Protein AF-A0A559J1N0-F1 (afdb_monomer_lite)

Foldseek 3Di:
DDPVVQVVLCVVLVVQVVQVVVVVVVLVCCCVPPVPVSCLLLVDPLQVLLKDKDWDDWDWDDDPPDAIKIKTKIFIDGLRHTQWIKIWIAGSVSDTDDIDTDGDPCSSVVSVLVVVLLVQLVVVVVVVDDLVVSCVVSVGDSVSCVSVVPD

Organism: NCBI:txid3020863

Structure (mmCIF, N/CA/C/O backbone):
data_AF-A0A559J1N0-F1
#
_entry.id   AF-A0A559J1N0-F1
#
loop_
_atom_site.group_PDB
_atom_site.id
_atom_site.type_symbol
_atom_site.label_atom_id
_atom_site.label_alt_id
_atom_site.label_comp_id
_atom_site.label_asym_id
_atom_site.label_entity_id
_atom_site.label_seq_id
_atom_site.pdbx_PDB_ins_code
_atom_site.Cartn_x
_atom_site.Cartn_y
_atom_site.Cartn_z
_atom_site.occupancy
_atom_site.B_iso_or_equiv
_atom_site.auth_seq_id
_atom_site.auth_comp_id
_atom_site.auth_asym_id
_atom_site.auth_atom_id
_atom_site.pdbx_PDB_model_num
ATOM 1 N N . MET A 1 1 ? 13.320 -8.400 -21.748 1.00 87.19 1 MET A N 1
ATOM 2 C CA . MET A 1 1 ? 13.232 -9.055 -20.432 1.00 87.19 1 MET A CA 1
ATOM 3 C C . MET A 1 1 ? 11.967 -9.896 -20.400 1.00 87.19 1 MET A C 1
A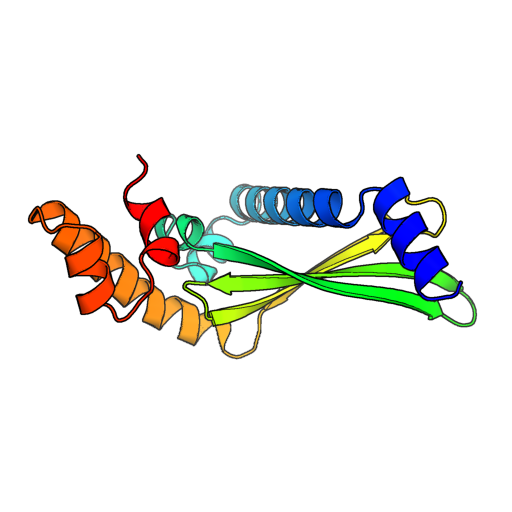TOM 5 O O . MET A 1 1 ? 10.903 -9.367 -20.704 1.00 87.19 1 MET A O 1
ATOM 9 N N . ASN A 1 2 ? 12.064 -11.186 -20.108 1.00 93.88 2 ASN A N 1
ATOM 10 C CA . ASN A 1 2 ? 10.900 -12.025 -19.826 1.00 93.88 2 ASN A CA 1
ATOM 11 C C . ASN A 1 2 ? 10.475 -11.897 -18.348 1.00 93.88 2 ASN A C 1
ATOM 13 O O . ASN A 1 2 ? 11.146 -11.240 -17.554 1.00 93.88 2 ASN A O 1
ATOM 17 N N . THR A 1 3 ? 9.365 -12.533 -17.966 1.00 95.19 3 THR A N 1
ATOM 18 C CA . THR A 1 3 ? 8.827 -12.458 -16.597 1.00 95.19 3 THR A CA 1
ATOM 19 C C . THR A 1 3 ? 9.827 -12.910 -15.531 1.00 95.19 3 THR A C 1
ATOM 21 O O . THR A 1 3 ? 9.958 -12.242 -14.512 1.00 95.19 3 THR A O 1
ATOM 24 N N . ASN A 1 4 ? 10.561 -14.003 -15.756 1.00 97.12 4 ASN A N 1
ATOM 25 C CA . ASN A 1 4 ? 11.524 -14.506 -14.773 1.00 97.12 4 ASN A CA 1
ATOM 26 C C . ASN A 1 4 ? 12.711 -13.552 -14.621 1.00 97.12 4 ASN A C 1
ATOM 28 O O . ASN A 1 4 ? 13.132 -13.273 -13.504 1.00 97.12 4 ASN A O 1
ATOM 32 N N . GLU A 1 5 ? 13.209 -13.008 -15.731 1.00 97.38 5 GLU A N 1
ATOM 33 C CA . GLU A 1 5 ? 14.273 -12.002 -15.715 1.00 97.38 5 GLU A CA 1
ATOM 34 C C . GLU A 1 5 ? 13.837 -10.735 -14.966 1.00 97.38 5 GLU A C 1
ATOM 36 O O . GLU A 1 5 ? 14.621 -10.200 -14.190 1.00 97.38 5 GLU A O 1
ATOM 41 N N . LEU A 1 6 ? 12.583 -10.293 -15.127 1.00 97.50 6 LEU A N 1
ATOM 42 C CA . LEU A 1 6 ? 12.030 -9.150 -14.391 1.00 97.50 6 LEU A CA 1
ATOM 43 C C . LEU A 1 6 ? 11.918 -9.430 -12.895 1.00 97.50 6 LEU A C 1
ATOM 45 O O . LEU A 1 6 ? 12.267 -8.575 -12.084 1.00 97.50 6 LEU A O 1
ATOM 49 N N . LEU A 1 7 ? 11.476 -10.628 -12.515 1.00 96.94 7 LEU A N 1
ATOM 50 C CA . LEU A 1 7 ? 11.392 -11.007 -11.108 1.00 96.94 7 LEU A CA 1
ATOM 51 C C . LEU A 1 7 ? 12.780 -11.077 -10.462 1.00 96.94 7 LEU A C 1
ATOM 53 O O . LEU A 1 7 ? 12.968 -10.514 -9.386 1.00 96.94 7 LEU A O 1
ATOM 57 N N . GLU A 1 8 ? 13.769 -11.687 -11.113 1.00 97.88 8 GLU A N 1
ATOM 58 C CA . GLU A 1 8 ? 15.141 -11.735 -10.590 1.00 97.88 8 GLU A CA 1
ATOM 59 C C . GLU A 1 8 ? 15.798 -10.352 -10.554 1.00 97.88 8 GLU A C 1
ATOM 61 O O . GLU A 1 8 ? 16.434 -9.991 -9.560 1.00 97.88 8 GLU A O 1
ATOM 66 N N . TRP A 1 9 ? 15.574 -9.530 -11.580 1.00 98.00 9 TRP A N 1
ATOM 67 C CA . TRP A 1 9 ? 16.000 -8.135 -11.586 1.00 98.00 9 TRP A CA 1
ATOM 68 C C . TRP A 1 9 ? 15.381 -7.359 -10.414 1.00 98.00 9 TRP A C 1
ATOM 70 O O . TRP A 1 9 ? 16.092 -6.647 -9.703 1.00 98.00 9 TRP A O 1
ATOM 80 N N . SER A 1 10 ? 14.084 -7.551 -10.152 1.00 97.62 10 SER A N 1
ATOM 81 C CA . SER A 1 10 ? 13.362 -6.853 -9.081 1.00 97.62 10 SER A CA 1
ATOM 82 C C . SER A 1 10 ? 13.883 -7.216 -7.688 1.00 97.62 10 SER A C 1
ATOM 84 O O . SER A 1 10 ? 14.031 -6.340 -6.835 1.00 97.62 10 SER A O 1
ATOM 86 N N . LYS A 1 11 ? 14.225 -8.495 -7.473 1.00 97.88 11 LYS A N 1
ATOM 87 C CA . LYS A 1 11 ? 14.862 -8.985 -6.243 1.00 97.88 11 LYS A CA 1
ATOM 88 C C . LYS A 1 11 ? 16.267 -8.419 -6.082 1.00 97.88 11 LYS A C 1
ATOM 90 O O . LYS A 1 11 ? 16.602 -7.942 -5.003 1.00 97.88 11 LYS A O 1
ATOM 95 N N . THR A 1 12 ? 17.061 -8.444 -7.153 1.00 98.25 12 THR A N 1
ATOM 96 C CA . THR A 1 12 ? 18.453 -7.963 -7.157 1.00 98.25 12 THR A CA 1
ATOM 97 C C . THR A 1 12 ? 18.537 -6.496 -6.742 1.00 98.25 12 THR A C 1
ATOM 99 O O . THR A 1 12 ? 19.381 -6.136 -5.928 1.00 98.25 12 THR A O 1
ATOM 102 N N . HIS A 1 13 ? 17.621 -5.665 -7.244 1.00 98.00 13 HIS A N 1
ATOM 103 C CA . HIS A 1 13 ? 17.580 -4.229 -6.951 1.00 98.00 13 HIS A CA 1
ATOM 104 C C . HIS A 1 13 ? 16.646 -3.861 -5.789 1.00 98.00 13 HIS A C 1
ATOM 106 O O . HIS A 1 13 ? 16.461 -2.675 -5.510 1.00 98.00 13 HIS A O 1
ATOM 112 N N . GLN A 1 14 ? 16.058 -4.864 -5.123 1.00 98.00 14 GLN A N 1
ATOM 113 C CA . GLN A 1 14 ? 15.183 -4.722 -3.953 1.00 98.00 14 GLN A CA 1
ATOM 114 C C . GLN A 1 14 ? 14.024 -3.736 -4.161 1.00 98.00 14 GLN A C 1
ATOM 116 O O . GLN A 1 14 ? 13.614 -3.033 -3.237 1.00 98.00 14 GLN A O 1
ATOM 121 N N . VAL A 1 15 ? 13.476 -3.673 -5.378 1.00 97.75 15 VAL A N 1
ATOM 122 C CA . VAL A 1 15 ? 12.555 -2.588 -5.758 1.00 97.75 15 VAL A CA 1
ATOM 123 C C . VAL A 1 15 ? 11.270 -2.584 -4.940 1.00 97.75 15 VAL A C 1
ATOM 125 O O . VAL A 1 15 ? 10.758 -1.514 -4.639 1.00 97.75 15 VAL A O 1
ATOM 128 N N . VAL A 1 16 ? 10.770 -3.747 -4.509 1.00 97.88 16 VAL A N 1
ATOM 129 C CA . VAL A 1 16 ? 9.556 -3.828 -3.677 1.00 97.88 16 VAL A CA 1
ATOM 130 C C . VAL A 1 16 ? 9.779 -3.186 -2.308 1.00 97.88 16 VAL A C 1
ATOM 132 O O . VAL A 1 16 ? 8.951 -2.391 -1.869 1.00 97.88 16 VAL A O 1
ATOM 135 N N . GLU A 1 17 ? 10.896 -3.492 -1.646 1.00 97.88 17 GLU A N 1
ATOM 136 C CA . GLU A 1 17 ? 11.201 -2.926 -0.327 1.00 97.88 17 GLU A CA 1
ATOM 137 C C . GLU A 1 17 ? 11.510 -1.433 -0.433 1.00 97.88 17 GLU A C 1
ATOM 139 O O . GLU A 1 17 ? 10.910 -0.636 0.285 1.00 97.88 17 GLU A O 1
ATOM 144 N N . ARG A 1 18 ? 12.303 -1.030 -1.432 1.00 98.00 18 ARG A N 1
ATOM 145 C CA . ARG A 1 18 ? 12.560 0.389 -1.719 1.00 98.00 18 ARG A CA 1
ATOM 146 C C . ARG A 1 18 ? 11.285 1.165 -2.037 1.00 98.00 18 ARG A C 1
ATOM 148 O O . ARG A 1 18 ? 11.150 2.309 -1.623 1.00 98.00 18 ARG A O 1
ATOM 155 N N . THR A 1 19 ? 10.310 0.545 -2.702 1.00 98.31 19 THR A N 1
ATOM 156 C CA . THR A 1 19 ? 9.012 1.185 -2.965 1.00 98.31 19 THR A CA 1
ATOM 157 C C . THR A 1 19 ? 8.201 1.361 -1.674 1.00 98.31 19 THR A C 1
ATOM 159 O O . THR A 1 19 ? 7.585 2.405 -1.476 1.00 98.31 19 THR A O 1
ATOM 162 N N . LYS A 1 20 ? 8.211 0.386 -0.752 1.00 97.62 20 LYS A N 1
ATOM 163 C CA . LYS A 1 20 ? 7.538 0.524 0.558 1.00 97.62 20 LYS A CA 1
ATOM 164 C C . LYS A 1 20 ? 8.196 1.596 1.434 1.00 97.62 20 LYS A C 1
ATOM 166 O O . LYS A 1 20 ? 7.500 2.368 2.097 1.00 97.62 20 LYS A O 1
ATOM 171 N N . GLU A 1 21 ? 9.525 1.652 1.431 1.00 96.81 21 GLU A N 1
ATOM 172 C CA . GLU A 1 21 ? 10.293 2.691 2.121 1.00 96.81 21 GLU A CA 1
ATOM 173 C C . GLU A 1 21 ? 10.016 4.068 1.512 1.00 96.81 21 GLU A C 1
ATOM 175 O O . GLU A 1 21 ? 9.698 5.007 2.242 1.00 96.81 21 GLU A O 1
ATOM 180 N N . GLY A 1 22 ? 10.027 4.163 0.179 1.00 96.69 22 GLY A N 1
ATOM 181 C CA . GLY A 1 22 ? 9.671 5.366 -0.567 1.00 96.69 22 GLY A CA 1
ATOM 182 C C . GLY A 1 22 ? 8.289 5.891 -0.184 1.00 96.69 22 GLY A C 1
ATOM 183 O O . GLY A 1 22 ? 8.161 7.061 0.158 1.00 96.69 22 GLY A O 1
ATOM 184 N N . PHE A 1 23 ? 7.277 5.020 -0.106 1.00 96.44 23 PHE A N 1
ATOM 185 C CA . PHE A 1 23 ? 5.937 5.406 0.348 1.00 96.44 23 PHE A CA 1
ATOM 186 C C . PHE A 1 23 ? 5.949 6.023 1.755 1.00 96.44 23 PHE A C 1
ATOM 188 O O . PHE A 1 23 ? 5.307 7.045 2.005 1.00 96.44 23 PHE A O 1
ATOM 195 N N . THR A 1 24 ? 6.707 5.428 2.678 1.00 94.00 24 THR A N 1
ATOM 196 C CA . THR A 1 24 ? 6.840 5.942 4.050 1.00 94.00 24 THR A CA 1
ATOM 197 C C . THR A 1 24 ? 7.483 7.331 4.051 1.00 94.00 24 THR A C 1
ATOM 199 O O . THR A 1 24 ? 6.944 8.266 4.647 1.00 94.00 24 THR A O 1
ATOM 202 N N . VAL A 1 25 ? 8.588 7.493 3.318 1.00 94.19 25 VAL A N 1
ATOM 203 C CA . VAL A 1 25 ? 9.292 8.775 3.163 1.00 94.19 25 VAL A CA 1
ATOM 204 C C . VAL A 1 25 ? 8.394 9.825 2.506 1.00 94.19 25 VAL A C 1
ATOM 206 O O . VAL A 1 25 ? 8.366 10.972 2.956 1.00 94.19 25 VAL A O 1
ATOM 209 N N . TYR A 1 26 ? 7.612 9.442 1.495 1.00 93.75 26 TYR A N 1
ATOM 210 C CA . TYR A 1 26 ? 6.657 10.317 0.822 1.00 93.75 26 TYR A CA 1
ATOM 211 C C . TYR A 1 26 ? 5.640 10.890 1.815 1.00 93.75 26 TYR A C 1
ATOM 213 O O . TYR A 1 26 ? 5.461 12.109 1.898 1.00 93.75 26 TYR A O 1
ATOM 221 N N . LEU A 1 27 ? 5.008 10.031 2.624 1.00 91.06 27 LEU A N 1
ATOM 222 C CA . LEU A 1 27 ? 4.041 10.463 3.635 1.00 91.06 27 LEU A CA 1
ATOM 223 C C . LEU A 1 27 ? 4.676 11.373 4.694 1.00 91.06 27 LEU A C 1
ATOM 225 O O . LEU A 1 27 ? 4.066 12.369 5.093 1.00 91.06 27 LEU A O 1
ATOM 229 N N . GLU A 1 28 ? 5.896 11.072 5.139 1.00 89.88 28 GLU A N 1
ATOM 230 C CA . GLU A 1 28 ? 6.617 11.929 6.082 1.00 89.88 28 GLU A CA 1
ATOM 231 C C . GLU A 1 28 ? 6.933 13.308 5.500 1.00 89.88 28 GLU A C 1
ATOM 233 O O . GLU A 1 28 ? 6.756 14.327 6.177 1.00 89.88 28 GLU A O 1
ATOM 238 N N . ASN A 1 29 ? 7.406 13.350 4.255 1.00 92.19 29 ASN A N 1
ATOM 239 C CA . ASN A 1 29 ? 7.742 14.588 3.565 1.00 92.19 29 ASN A CA 1
ATOM 240 C C . ASN A 1 29 ? 6.496 15.438 3.331 1.00 92.19 29 ASN A C 1
ATOM 242 O O . ASN A 1 29 ? 6.526 16.643 3.588 1.00 92.19 29 ASN A O 1
ATOM 246 N N . TRP A 1 30 ? 5.377 14.824 2.945 1.00 91.06 30 TRP A N 1
ATOM 247 C CA . TRP A 1 30 ? 4.105 15.526 2.810 1.00 91.06 30 TRP A CA 1
ATOM 248 C C . TRP A 1 30 ? 3.623 16.084 4.154 1.00 91.06 30 TRP A C 1
ATOM 250 O O . TRP A 1 30 ? 3.249 17.256 4.236 1.00 91.06 30 TRP A O 1
ATOM 260 N N . PHE A 1 31 ? 3.723 15.313 5.241 1.00 87.69 31 PHE A N 1
ATOM 261 C CA . PHE A 1 31 ? 3.380 15.809 6.574 1.00 87.69 31 PHE A CA 1
ATOM 262 C C . PHE A 1 31 ? 4.250 17.005 7.000 1.00 87.69 31 PHE A C 1
ATOM 264 O O . PHE A 1 31 ? 3.730 17.969 7.568 1.00 87.69 31 PHE A O 1
ATOM 271 N N . LYS A 1 32 ? 5.562 16.961 6.726 1.00 89.81 32 LYS A N 1
ATOM 272 C CA . LYS A 1 32 ? 6.514 18.038 7.056 1.00 89.81 32 LYS A CA 1
ATOM 273 C C . LYS A 1 32 ? 6.309 19.280 6.176 1.00 89.81 32 LYS A C 1
ATOM 275 O O . LYS A 1 32 ? 6.347 20.393 6.694 1.00 89.81 32 LYS A O 1
ATOM 280 N N . GLY A 1 33 ? 6.081 19.097 4.876 1.00 92.44 33 GLY A N 1
ATOM 281 C CA . GLY A 1 33 ? 6.001 20.176 3.886 1.00 92.44 33 GLY A CA 1
ATOM 282 C C . GLY A 1 33 ? 4.624 20.832 3.766 1.00 92.44 33 GLY A C 1
ATOM 283 O O . GLY A 1 33 ? 4.535 22.045 3.595 1.00 92.44 33 GLY A O 1
ATOM 284 N N . ASN A 1 34 ? 3.539 20.061 3.889 1.00 89.38 34 ASN A N 1
ATOM 285 C CA . ASN A 1 34 ? 2.169 20.561 3.761 1.00 89.38 34 ASN A CA 1
ATOM 286 C C . ASN A 1 34 ? 1.213 19.867 4.742 1.00 89.38 34 ASN A C 1
ATOM 288 O O . ASN A 1 34 ? 0.264 19.169 4.379 1.00 89.38 34 ASN A O 1
ATOM 292 N N . ARG A 1 35 ? 1.451 20.108 6.034 1.00 86.56 35 ARG A N 1
ATOM 293 C CA . ARG A 1 35 ? 0.690 19.505 7.134 1.00 86.56 35 ARG A CA 1
ATOM 294 C C . ARG A 1 35 ? -0.827 19.689 7.025 1.00 86.56 35 ARG A C 1
ATOM 296 O O . ARG A 1 35 ? -1.566 18.799 7.433 1.00 86.56 35 ARG A O 1
ATOM 303 N N . ARG A 1 36 ? -1.308 20.843 6.544 1.00 87.38 36 ARG A N 1
ATOM 304 C CA . ARG A 1 36 ? -2.753 21.127 6.460 1.00 87.38 36 ARG A CA 1
ATOM 305 C C . ARG A 1 36 ? -3.428 20.209 5.451 1.00 87.38 36 ARG A C 1
ATOM 307 O O . ARG A 1 36 ? -4.443 19.607 5.771 1.00 87.38 36 ARG A O 1
ATOM 314 N N . ASP A 1 37 ? -2.857 20.111 4.262 1.00 85.88 37 ASP A N 1
ATOM 315 C CA . ASP A 1 37 ? -3.359 19.258 3.191 1.00 85.88 37 ASP A CA 1
ATOM 316 C C . ASP A 1 37 ? -3.299 17.772 3.570 1.00 85.88 37 ASP A C 1
ATOM 318 O O . ASP A 1 37 ? -4.282 17.041 3.446 1.00 85.88 37 ASP A O 1
ATOM 322 N N . TYR A 1 38 ? -2.192 17.366 4.190 1.00 84.81 38 TYR A N 1
ATOM 323 C CA . TYR A 1 38 ? -2.031 16.026 4.737 1.00 84.81 38 TYR A CA 1
ATOM 324 C C . TYR A 1 38 ? -3.120 15.675 5.769 1.00 84.81 38 TYR A C 1
ATOM 326 O O . TYR A 1 38 ? -3.761 14.627 5.689 1.00 84.81 38 TYR A O 1
ATOM 334 N N . LEU A 1 39 ? -3.375 16.567 6.736 1.00 84.44 39 LEU A N 1
ATOM 335 C CA . LEU A 1 39 ? -4.429 16.367 7.736 1.00 84.44 39 LEU A CA 1
ATOM 336 C C . LEU A 1 39 ? -5.836 16.444 7.130 1.00 84.44 39 LEU A C 1
ATOM 338 O O . LEU A 1 39 ? -6.724 15.750 7.606 1.00 84.44 39 LEU A O 1
ATOM 342 N N . ASN A 1 40 ? -6.055 17.235 6.080 1.00 83.38 40 ASN A N 1
ATOM 343 C CA . ASN A 1 40 ? -7.340 17.270 5.379 1.00 83.38 40 ASN A CA 1
ATOM 344 C C . ASN A 1 40 ? -7.634 15.952 4.650 1.00 83.38 40 ASN A C 1
ATOM 346 O O . ASN A 1 40 ? -8.790 15.517 4.631 1.00 83.38 40 ASN A O 1
ATOM 350 N N . THR A 1 41 ? -6.592 15.333 4.084 1.00 82.94 41 THR A N 1
ATOM 351 C CA . THR A 1 41 ? -6.669 14.049 3.378 1.00 82.94 41 THR A CA 1
ATOM 352 C C . THR A 1 41 ? -6.974 12.923 4.355 1.00 82.94 41 THR A C 1
ATOM 354 O O . THR A 1 41 ? -7.980 12.239 4.207 1.00 82.94 41 THR A O 1
ATOM 357 N N . PHE A 1 42 ? -6.165 12.777 5.409 1.00 82.44 42 PHE A N 1
ATOM 358 C CA . PHE A 1 42 ? -6.291 11.656 6.346 1.00 82.44 42 PHE A CA 1
ATOM 359 C C . PHE A 1 42 ? -7.198 11.929 7.549 1.00 82.44 42 PHE A C 1
ATOM 361 O O . PHE A 1 42 ? -7.365 11.041 8.378 1.00 82.44 42 PHE A O 1
ATOM 368 N N . LYS A 1 43 ? -7.793 13.124 7.654 1.00 79.06 43 LYS A N 1
ATOM 369 C CA . LYS A 1 43 ? -8.624 13.655 8.759 1.00 79.06 43 LYS A CA 1
ATOM 370 C C . LYS A 1 43 ? -7.916 13.741 10.124 1.00 79.06 43 LYS A C 1
ATOM 372 O O . LYS A 1 43 ? -7.960 14.788 10.761 1.00 79.06 43 LYS A O 1
ATOM 377 N N . GLU A 1 44 ? -7.210 12.696 10.560 1.00 74.06 44 GLU A N 1
ATOM 378 C CA . GLU A 1 44 ? -6.468 12.629 11.822 1.00 74.06 44 GLU A CA 1
ATOM 379 C C . GLU A 1 44 ? -5.240 11.705 11.749 1.00 74.06 44 GLU A C 1
ATOM 381 O O . GLU A 1 44 ? -5.167 10.785 10.939 1.00 74.06 44 GLU A O 1
ATOM 386 N N . LYS A 1 45 ? -4.290 11.872 12.684 1.00 71.38 45 LYS A N 1
ATOM 387 C CA . LYS A 1 45 ? -3.083 11.026 12.771 1.00 71.38 45 LYS A CA 1
ATOM 388 C C . LYS A 1 45 ? -3.371 9.540 13.012 1.00 71.38 45 LYS A C 1
ATOM 390 O O . LYS A 1 45 ? -2.595 8.701 12.574 1.00 71.38 45 LYS A O 1
ATOM 395 N N . SER A 1 46 ? -4.445 9.194 13.722 1.00 71.00 46 SER A N 1
ATOM 396 C CA . SER A 1 46 ? -4.752 7.785 14.020 1.00 71.00 46 SER A CA 1
ATOM 397 C C . SER A 1 46 ? -5.169 6.994 12.788 1.00 71.00 46 SER A C 1
ATOM 399 O O . SER A 1 46 ? -4.948 5.790 12.754 1.00 71.00 46 SER A O 1
ATOM 401 N N . ASN A 1 47 ? -5.698 7.665 11.764 1.00 77.69 47 ASN A N 1
ATOM 402 C CA . ASN A 1 47 ? -6.042 7.021 10.502 1.00 77.69 47 ASN A CA 1
ATOM 403 C C . ASN A 1 47 ? -4.803 6.505 9.763 1.00 77.69 47 ASN A C 1
ATOM 405 O O . ASN A 1 47 ? -4.893 5.539 9.019 1.00 77.69 47 ASN A O 1
ATOM 409 N N . LEU A 1 48 ? -3.629 7.073 10.033 1.00 80.12 48 LEU A N 1
ATOM 410 C CA . LEU A 1 48 ? -2.375 6.622 9.435 1.00 80.12 48 LEU A CA 1
ATOM 411 C C . LEU A 1 48 ? -1.929 5.264 9.967 1.00 80.12 48 LEU A C 1
ATOM 413 O O . LEU A 1 48 ? -1.353 4.482 9.222 1.00 80.12 48 LEU A O 1
ATOM 417 N N . LYS A 1 49 ? -2.212 4.967 11.246 1.00 86.81 49 LYS A N 1
ATOM 418 C CA . LYS A 1 49 ? -1.813 3.698 11.878 1.00 86.81 49 LYS A CA 1
ATOM 419 C C . LYS A 1 49 ? -2.454 2.486 11.190 1.00 86.81 49 LYS A C 1
ATOM 421 O O . LYS A 1 49 ? -1.955 1.376 11.320 1.00 86.81 49 LYS A O 1
ATOM 426 N N . VAL A 1 50 ? -3.553 2.698 10.470 1.00 91.69 50 VAL A N 1
ATOM 427 C CA . VAL A 1 50 ? -4.331 1.646 9.804 1.00 91.69 50 VAL A CA 1
ATOM 428 C C . VAL A 1 50 ? -4.226 1.696 8.277 1.00 91.69 50 VAL A C 1
ATOM 430 O O . VAL A 1 50 ? -4.959 0.985 7.587 1.00 91.69 50 VAL A O 1
ATOM 433 N N . ILE A 1 51 ? -3.312 2.518 7.749 1.00 92.69 51 ILE A N 1
ATOM 434 C CA . ILE A 1 51 ? -2.916 2.465 6.342 1.00 92.69 51 ILE A CA 1
ATOM 435 C C . ILE A 1 51 ? -1.906 1.335 6.169 1.00 92.69 51 ILE A C 1
ATOM 437 O O . ILE A 1 51 ? -0.961 1.196 6.946 1.00 92.69 51 ILE A O 1
ATOM 441 N N . ARG A 1 52 ? -2.096 0.532 5.128 1.00 94.25 52 ARG A N 1
ATOM 442 C CA . ARG A 1 52 ? -1.158 -0.508 4.707 1.00 94.25 52 ARG A CA 1
ATOM 443 C C . ARG A 1 52 ? -0.905 -0.402 3.218 1.00 94.25 52 ARG A C 1
ATOM 445 O O . ARG A 1 52 ? -1.708 0.172 2.490 1.00 94.25 52 ARG A O 1
ATOM 452 N N . THR A 1 53 ? 0.187 -1.001 2.769 1.00 96.19 53 THR A N 1
ATOM 453 C CA . THR A 1 53 ? 0.450 -1.184 1.347 1.00 96.19 53 THR A CA 1
ATOM 454 C C . THR A 1 53 ? 0.499 -2.656 0.984 1.00 96.19 53 THR A C 1
ATOM 456 O O . THR A 1 53 ? 0.896 -3.505 1.788 1.00 96.19 53 THR A O 1
ATOM 459 N N . LYS A 1 54 ? 0.094 -2.966 -0.243 1.00 97.19 54 LYS A N 1
ATOM 460 C CA . LYS A 1 54 ? 0.191 -4.302 -0.828 1.00 97.19 54 LYS A CA 1
ATOM 461 C C . LYS A 1 54 ? 0.843 -4.185 -2.197 1.00 97.19 54 LYS A C 1
ATOM 463 O O . LYS A 1 54 ? 0.511 -3.283 -2.951 1.00 97.19 54 LYS A O 1
ATOM 468 N N . LEU A 1 55 ? 1.767 -5.091 -2.518 1.00 97.75 55 LEU A N 1
ATOM 469 C CA . LEU A 1 55 ? 2.317 -5.161 -3.870 1.00 97.75 55 LEU A CA 1
ATOM 470 C C . LEU A 1 55 ? 1.191 -5.499 -4.853 1.00 97.75 55 LEU A C 1
ATOM 472 O O . LEU A 1 55 ? 0.581 -6.563 -4.733 1.00 97.75 55 LEU A O 1
ATOM 476 N N . ASP A 1 56 ? 0.952 -4.598 -5.801 1.00 97.44 56 ASP A N 1
ATOM 477 C CA . ASP A 1 56 ? 0.016 -4.801 -6.903 1.00 97.44 56 ASP A CA 1
ATOM 478 C C . ASP A 1 56 ? 0.754 -5.398 -8.106 1.00 97.44 56 ASP A C 1
ATOM 480 O O . ASP A 1 56 ? 0.472 -6.516 -8.540 1.00 97.44 56 ASP A O 1
ATOM 484 N N . SER A 1 57 ? 1.765 -4.689 -8.618 1.00 97.69 57 SER A N 1
ATOM 485 C CA . SER A 1 57 ? 2.425 -5.093 -9.858 1.00 97.69 57 SER A CA 1
ATOM 486 C C . SER A 1 57 ? 3.864 -4.602 -9.998 1.00 97.69 57 SER A C 1
ATOM 488 O O . SER A 1 57 ? 4.257 -3.563 -9.467 1.00 97.69 57 SER A O 1
ATOM 490 N N . ILE A 1 58 ? 4.646 -5.362 -10.772 1.00 98.06 58 ILE A N 1
ATOM 491 C CA . ILE A 1 58 ? 5.960 -4.970 -11.292 1.00 98.06 58 ILE A CA 1
ATOM 492 C C . ILE A 1 58 ? 5.873 -5.019 -12.817 1.00 98.06 58 ILE A C 1
ATOM 494 O O . ILE A 1 58 ? 5.485 -6.044 -13.380 1.00 98.06 58 ILE A O 1
ATOM 498 N N . GLN A 1 59 ? 6.195 -3.915 -13.486 1.00 97.38 59 GLN A N 1
ATOM 499 C CA . GLN A 1 59 ? 5.945 -3.740 -14.918 1.00 97.38 59 GLN A CA 1
ATOM 500 C C . GLN A 1 59 ? 7.191 -3.201 -15.616 1.00 97.38 59 GLN A C 1
ATOM 502 O O . GLN A 1 59 ? 7.674 -2.132 -15.261 1.00 97.38 59 GLN A O 1
ATOM 507 N N . LEU A 1 60 ? 7.684 -3.901 -16.639 1.00 97.19 60 LEU A N 1
ATOM 508 C CA . LEU A 1 60 ? 8.674 -3.346 -17.563 1.00 97.19 60 LEU A CA 1
ATOM 509 C C . LEU A 1 60 ? 7.947 -2.580 -18.672 1.00 97.19 60 LEU A C 1
ATOM 511 O O . LEU A 1 60 ? 7.098 -3.149 -19.357 1.00 97.19 60 LEU A O 1
ATOM 515 N N . THR A 1 61 ? 8.315 -1.319 -18.872 1.00 95.44 61 THR A N 1
ATOM 516 C CA . THR A 1 61 ? 7.736 -0.452 -19.900 1.00 95.44 61 THR A CA 1
ATOM 517 C C . THR A 1 61 ? 8.828 0.097 -20.807 1.00 95.44 61 THR A C 1
ATOM 519 O O . THR A 1 61 ? 9.777 0.716 -20.331 1.00 95.44 61 THR A O 1
ATOM 522 N N . HIS A 1 62 ? 8.658 -0.103 -22.115 1.00 92.81 62 HIS A N 1
ATOM 523 C CA . HIS A 1 62 ? 9.448 0.559 -23.150 1.00 92.81 62 HIS A CA 1
ATOM 524 C C . HIS A 1 62 ? 8.704 1.801 -23.634 1.00 92.81 62 HIS A C 1
ATOM 526 O O . HIS A 1 62 ? 7.566 1.700 -24.104 1.00 92.81 62 HIS A O 1
ATOM 532 N N . ILE A 1 63 ? 9.343 2.965 -23.551 1.00 89.81 63 ILE A N 1
ATOM 533 C CA . ILE A 1 63 ? 8.795 4.211 -24.083 1.00 89.81 63 ILE A CA 1
ATOM 534 C C . ILE A 1 63 ? 9.574 4.562 -25.353 1.00 89.81 63 ILE A C 1
ATOM 536 O O . ILE A 1 63 ? 10.756 4.894 -25.299 1.00 89.81 63 ILE A O 1
ATOM 540 N N . ASN A 1 64 ? 8.904 4.503 -26.508 1.00 90.44 64 ASN A N 1
ATOM 541 C CA . ASN A 1 64 ? 9.539 4.784 -27.795 1.00 90.44 64 ASN A CA 1
ATOM 542 C C . ASN A 1 64 ? 10.128 6.206 -27.829 1.00 90.44 64 ASN A C 1
ATOM 544 O O . ASN A 1 64 ? 9.424 7.178 -27.558 1.00 90.44 64 ASN A O 1
ATOM 548 N N . GLY A 1 65 ? 11.407 6.321 -28.189 1.00 86.81 65 GLY A N 1
ATOM 549 C CA . GLY A 1 65 ? 12.140 7.593 -28.198 1.00 86.81 65 GLY A CA 1
ATOM 550 C C . GLY A 1 65 ? 12.622 8.073 -26.823 1.00 86.81 65 GLY A C 1
ATOM 551 O O . GLY A 1 65 ? 13.213 9.146 -26.738 1.00 86.81 65 GLY A O 1
ATOM 552 N N . TYR A 1 66 ? 12.401 7.285 -25.770 1.00 86.31 66 TYR A N 1
ATOM 553 C CA . TYR A 1 66 ? 12.882 7.519 -24.409 1.00 86.31 66 TYR A CA 1
ATOM 554 C C . TYR A 1 66 ? 13.613 6.261 -23.900 1.00 86.31 66 TYR A C 1
ATOM 556 O O . TYR A 1 66 ? 14.150 5.488 -24.694 1.00 86.31 66 TYR A O 1
ATOM 564 N N . ALA A 1 67 ? 13.686 6.083 -22.581 1.00 89.06 67 ALA A N 1
ATOM 565 C CA . ALA A 1 67 ? 14.321 4.943 -21.934 1.00 89.06 67 ALA A CA 1
ATOM 566 C C . ALA A 1 67 ? 13.305 3.877 -21.492 1.00 89.06 67 ALA A C 1
ATOM 568 O O . ALA A 1 67 ? 12.098 4.125 -21.410 1.00 89.06 67 ALA A O 1
ATOM 569 N N . ASP A 1 68 ? 13.833 2.694 -21.188 1.00 94.44 68 ASP A N 1
ATOM 570 C CA . ASP A 1 68 ? 13.099 1.605 -20.553 1.00 94.44 68 ASP A CA 1
ATOM 571 C C . ASP A 1 68 ? 13.072 1.799 -19.039 1.00 94.44 68 ASP A C 1
ATOM 573 O O . ASP A 1 68 ? 14.088 2.137 -18.425 1.00 94.44 68 ASP A O 1
ATOM 577 N N . PHE A 1 69 ? 11.920 1.518 -18.437 1.00 96.50 69 PHE A N 1
ATOM 578 C CA . PHE A 1 69 ? 11.715 1.656 -17.001 1.00 96.50 69 PHE A CA 1
ATOM 579 C C . PHE A 1 69 ? 11.025 0.438 -16.412 1.00 96.50 69 PHE A C 1
ATOM 581 O O . PHE A 1 69 ? 10.196 -0.207 -17.059 1.00 96.50 69 PHE A O 1
ATOM 588 N N . VAL A 1 70 ? 11.318 0.172 -15.144 1.00 97.81 70 VAL A N 1
ATOM 589 C CA . VAL A 1 70 ? 10.545 -0.753 -14.324 1.00 97.81 70 VAL A CA 1
ATOM 590 C C . VAL A 1 70 ? 9.698 0.050 -13.347 1.00 97.81 70 VAL A C 1
ATOM 592 O O . VAL A 1 70 ? 10.217 0.841 -12.565 1.00 97.81 70 VAL A O 1
ATOM 595 N N . TYR A 1 71 ? 8.388 -0.163 -13.382 1.00 97.88 71 TYR A N 1
ATOM 596 C CA . TYR A 1 71 ? 7.455 0.365 -12.394 1.00 97.88 71 TYR A CA 1
ATOM 597 C C . TYR A 1 71 ? 7.200 -0.678 -11.315 1.00 97.88 71 TYR A C 1
ATOM 599 O O . TYR A 1 71 ? 6.938 -1.839 -11.630 1.00 97.88 71 TYR A O 1
ATOM 607 N N . CYS A 1 72 ? 7.224 -0.254 -10.055 1.00 98.38 72 CYS A N 1
ATOM 608 C CA . CYS A 1 72 ? 6.727 -1.035 -8.930 1.00 98.38 72 CYS A CA 1
ATOM 609 C C . CYS A 1 72 ? 5.535 -0.294 -8.322 1.00 98.38 72 CYS A C 1
ATOM 611 O O . CYS A 1 72 ? 5.679 0.840 -7.866 1.00 98.38 72 CYS A O 1
ATOM 613 N N . ASN A 1 73 ? 4.361 -0.925 -8.348 1.00 98.31 73 ASN A N 1
ATOM 614 C CA . ASN A 1 73 ? 3.105 -0.350 -7.877 1.00 98.31 73 ASN A CA 1
ATOM 615 C C . ASN A 1 73 ? 2.684 -1.009 -6.561 1.00 98.31 73 ASN A C 1
ATOM 617 O O . ASN A 1 73 ? 2.635 -2.238 -6.452 1.00 98.31 73 ASN A O 1
ATOM 621 N N . LEU A 1 74 ? 2.356 -0.182 -5.576 1.00 98.50 74 LEU A N 1
ATOM 622 C CA . LEU A 1 74 ? 1.737 -0.583 -4.324 1.00 98.50 74 LEU A CA 1
ATOM 623 C C . LEU A 1 74 ? 0.304 -0.067 -4.278 1.00 98.50 74 LEU A C 1
ATOM 625 O O . LEU A 1 74 ? 0.092 1.138 -4.399 1.00 98.50 74 LEU A O 1
ATOM 629 N N . ASP A 1 75 ? -0.651 -0.947 -4.006 1.00 97.88 75 ASP A N 1
ATOM 630 C CA . ASP A 1 75 ? -1.977 -0.535 -3.560 1.00 97.88 75 ASP A CA 1
ATOM 631 C C . ASP A 1 75 ? -1.879 0.037 -2.151 1.00 97.88 75 ASP A C 1
ATOM 633 O O . ASP A 1 75 ? -1.214 -0.534 -1.281 1.00 97.88 75 ASP A O 1
ATOM 637 N N . ILE A 1 76 ? -2.566 1.148 -1.921 1.00 97.00 76 ILE A N 1
ATOM 638 C CA . ILE A 1 76 ? -2.696 1.795 -0.623 1.00 97.00 76 ILE A CA 1
ATOM 639 C C . ILE A 1 76 ? -4.059 1.409 -0.066 1.00 97.00 76 ILE A C 1
ATOM 641 O O . ILE A 1 76 ? -5.096 1.726 -0.645 1.00 97.00 76 ILE A O 1
ATOM 645 N N . LEU A 1 77 ? -4.050 0.738 1.079 1.00 95.81 77 LEU A N 1
ATOM 646 C CA . LEU A 1 77 ? -5.236 0.232 1.749 1.00 95.81 77 LEU A CA 1
ATOM 647 C C . LEU A 1 77 ? -5.472 1.003 3.044 1.00 95.81 77 LEU A C 1
ATOM 649 O O . LEU A 1 77 ? -4.548 1.182 3.834 1.00 95.81 77 LEU A O 1
ATOM 653 N N . TYR A 1 78 ? -6.713 1.394 3.303 1.00 94.81 78 TYR A N 1
ATOM 654 C CA . TYR A 1 78 ? -7.162 1.96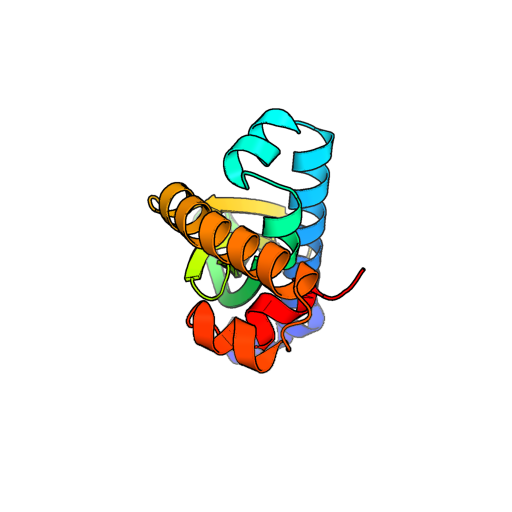1 4.569 1.00 94.81 78 TYR A CA 1
ATOM 655 C C . TYR A 1 78 ? -8.282 1.086 5.127 1.00 94.81 78 TYR A C 1
ATOM 657 O O . TYR A 1 78 ? -9.332 0.953 4.507 1.00 94.81 78 TYR A O 1
ATOM 665 N N . LEU A 1 79 ? -8.036 0.446 6.279 1.00 94.31 79 LEU A N 1
ATOM 666 C CA . LEU A 1 79 ? -8.959 -0.535 6.879 1.00 94.31 79 LEU A CA 1
ATOM 667 C C . LEU A 1 79 ? -9.401 -1.643 5.898 1.00 94.31 79 LEU A C 1
ATOM 669 O O . LEU A 1 79 ? -10.545 -2.085 5.925 1.00 94.31 79 LEU A O 1
ATOM 673 N N . GLY A 1 80 ? -8.492 -2.081 5.024 1.00 92.81 80 GLY A N 1
ATOM 674 C CA . GLY A 1 80 ? -8.749 -3.115 4.018 1.00 92.81 80 GLY A CA 1
ATOM 675 C C . GLY A 1 80 ? -9.317 -2.615 2.691 1.00 92.81 80 GLY A C 1
ATOM 676 O O . GLY A 1 80 ? -9.330 -3.378 1.729 1.00 92.81 80 GLY A O 1
ATOM 677 N N . GLU A 1 81 ? -9.712 -1.346 2.596 1.00 94.00 81 GLU A N 1
ATOM 678 C CA . GLU A 1 81 ? -10.250 -0.763 1.365 1.00 94.00 81 GLU A CA 1
ATOM 679 C C . GLU A 1 81 ? -9.179 -0.007 0.576 1.00 94.00 81 GLU A C 1
ATOM 681 O O . GLU A 1 81 ? -8.381 0.728 1.157 1.00 94.00 81 GLU A O 1
ATOM 686 N N . SER A 1 82 ? -9.173 -0.157 -0.753 1.00 94.38 82 SER A N 1
ATOM 687 C CA . SER A 1 82 ? -8.279 0.612 -1.628 1.00 94.38 82 SER A CA 1
ATOM 688 C C . SER A 1 82 ? -8.607 2.096 -1.571 1.00 94.38 82 SER A C 1
ATOM 690 O O . SER A 1 82 ? -9.758 2.497 -1.738 1.00 94.38 82 SER A O 1
ATOM 692 N N . ILE A 1 83 ? -7.572 2.906 -1.378 1.00 95.38 83 ILE A N 1
ATOM 693 C CA . ILE A 1 83 ? -7.646 4.363 -1.445 1.00 95.38 83 ILE A CA 1
ATOM 694 C C . ILE A 1 83 ? -6.709 4.949 -2.500 1.00 95.38 83 ILE A C 1
ATOM 696 O O . ILE A 1 83 ? -6.638 6.170 -2.629 1.00 95.38 83 ILE A O 1
ATOM 700 N N . GLY A 1 84 ? -5.985 4.122 -3.249 1.00 96.06 84 GLY A N 1
ATOM 701 C CA . GLY A 1 84 ? -5.121 4.577 -4.328 1.00 96.06 84 GLY A CA 1
ATOM 702 C C . GLY A 1 84 ? -3.881 3.717 -4.502 1.00 96.06 84 GLY A C 1
ATOM 703 O O . GLY A 1 84 ? -3.776 2.622 -3.956 1.00 96.06 84 GLY A O 1
ATOM 704 N N . THR A 1 85 ? -2.911 4.256 -5.229 1.00 97.62 85 THR A N 1
ATOM 705 C CA . THR A 1 85 ? -1.677 3.567 -5.595 1.00 97.62 85 THR A CA 1
ATOM 706 C C . THR A 1 85 ? -0.476 4.473 -5.358 1.00 97.62 85 THR A C 1
ATOM 708 O O . THR A 1 85 ? -0.509 5.672 -5.643 1.00 97.62 85 THR A O 1
ATOM 711 N N . TYR A 1 86 ? 0.613 3.888 -4.876 1.00 98.12 86 TYR A N 1
ATOM 712 C CA . TYR A 1 86 ? 1.934 4.500 -4.862 1.00 98.12 86 TYR A CA 1
ATOM 713 C C . TYR A 1 86 ? 2.842 3.769 -5.853 1.00 98.12 86 TYR A C 1
ATOM 715 O O . TYR A 1 86 ? 2.887 2.539 -5.869 1.00 98.12 86 TYR A O 1
ATOM 723 N N . ARG A 1 87 ? 3.557 4.515 -6.691 1.00 98.38 87 ARG A N 1
ATOM 724 C CA . ARG A 1 87 ? 4.420 3.987 -7.747 1.00 98.38 87 ARG A CA 1
ATOM 725 C C . ARG A 1 87 ? 5.830 4.528 -7.588 1.00 98.38 87 ARG A C 1
ATOM 727 O O . ARG A 1 87 ? 6.008 5.739 -7.586 1.00 98.38 87 ARG A O 1
ATOM 734 N N . CYS A 1 88 ? 6.817 3.638 -7.595 1.00 98.25 88 CYS A N 1
ATOM 735 C CA . CYS A 1 88 ? 8.206 4.004 -7.872 1.00 98.25 88 CYS A CA 1
ATOM 736 C C . CYS A 1 88 ? 8.595 3.595 -9.295 1.00 98.25 88 CYS A C 1
ATOM 738 O O . CYS A 1 88 ? 8.163 2.555 -9.808 1.00 98.25 88 CYS A O 1
ATOM 740 N N . VAL A 1 89 ? 9.418 4.430 -9.922 1.00 97.75 89 VAL A N 1
ATOM 741 C CA . VAL A 1 89 ? 9.982 4.248 -11.256 1.00 97.75 89 VAL A CA 1
ATOM 742 C C . VAL A 1 89 ? 11.477 4.011 -11.123 1.00 97.75 89 VAL A C 1
ATOM 744 O O . VAL A 1 89 ? 12.184 4.810 -10.513 1.00 97.75 89 VAL A O 1
ATOM 747 N N . PHE A 1 90 ? 11.963 2.943 -11.742 1.00 98.06 90 PHE A N 1
ATOM 748 C CA . PHE A 1 90 ? 13.371 2.574 -11.732 1.00 98.06 90 PHE A CA 1
ATOM 749 C C . PHE A 1 90 ? 13.912 2.507 -13.158 1.00 98.06 90 PHE A C 1
ATOM 751 O O . PHE A 1 90 ? 13.251 1.981 -14.058 1.00 98.06 90 PHE A O 1
ATOM 758 N N . ALA A 1 91 ? 15.131 3.000 -13.361 1.00 96.50 91 ALA A N 1
ATOM 759 C CA . ALA A 1 91 ? 15.898 2.706 -14.568 1.00 96.50 91 ALA A CA 1
ATOM 760 C C . ALA A 1 91 ? 16.339 1.229 -14.579 1.00 96.50 91 ALA A C 1
ATOM 762 O O . ALA A 1 91 ? 16.324 0.563 -13.545 1.00 96.50 91 ALA A O 1
ATOM 763 N N . LEU A 1 92 ? 16.760 0.697 -15.734 1.00 95.62 92 LEU A N 1
ATOM 764 C CA . LEU A 1 92 ? 17.178 -0.713 -15.856 1.00 95.62 92 LEU A CA 1
ATOM 765 C C . LEU A 1 92 ? 18.434 -1.083 -15.048 1.00 95.62 92 LEU A C 1
ATOM 767 O O . LEU A 1 92 ? 18.687 -2.268 -14.834 1.00 95.62 92 LEU A O 1
ATOM 771 N N . ASP A 1 93 ? 19.214 -0.104 -14.597 1.00 95.69 93 ASP A N 1
ATOM 772 C CA . ASP A 1 93 ? 20.335 -0.309 -13.671 1.00 95.69 93 ASP A CA 1
ATOM 773 C C . ASP A 1 93 ? 19.904 -0.312 -12.189 1.00 95.69 93 ASP A C 1
ATOM 775 O O . ASP A 1 93 ? 20.734 -0.469 -11.296 1.00 95.69 93 ASP A O 1
ATOM 779 N N . GLY A 1 94 ? 18.604 -0.142 -11.924 1.00 95.25 94 GLY A N 1
ATOM 780 C CA . GLY A 1 94 ? 18.011 -0.122 -10.591 1.00 95.25 94 GLY A CA 1
ATOM 781 C C . GLY A 1 94 ? 18.043 1.235 -9.893 1.00 95.25 94 GLY A C 1
ATOM 782 O O . GLY A 1 94 ? 17.627 1.316 -8.733 1.00 95.25 94 GLY A O 1
ATOM 783 N N . THR A 1 95 ? 18.514 2.293 -10.552 1.00 96.62 95 THR A N 1
ATOM 784 C CA . THR A 1 95 ? 18.499 3.653 -9.997 1.00 96.62 95 THR A CA 1
ATOM 785 C C . THR A 1 95 ? 17.063 4.170 -9.874 1.00 96.62 95 THR A C 1
ATOM 787 O O . THR A 1 95 ? 16.247 3.944 -10.772 1.00 96.62 95 THR A O 1
ATOM 790 N N . ASP A 1 96 ? 16.753 4.866 -8.772 1.00 95.19 96 ASP A N 1
ATOM 791 C CA . ASP A 1 96 ? 15.472 5.567 -8.605 1.00 95.19 96 ASP A CA 1
ATOM 792 C C . ASP A 1 96 ? 15.371 6.691 -9.641 1.00 95.19 96 ASP A C 1
ATOM 794 O O . ASP A 1 96 ? 16.245 7.556 -9.714 1.00 95.19 96 ASP A O 1
ATOM 798 N N . ALA A 1 97 ? 14.319 6.667 -10.454 1.00 94.94 97 ALA A N 1
ATOM 799 C CA . ALA A 1 97 ? 14.076 7.683 -11.471 1.00 94.94 97 ALA A CA 1
ATOM 800 C C . ALA A 1 97 ? 13.004 8.685 -11.030 1.00 94.94 97 ALA A C 1
ATOM 802 O O . ALA A 1 97 ? 13.170 9.880 -11.260 1.00 94.94 97 ALA A O 1
ATOM 803 N N . ASP A 1 98 ? 11.915 8.200 -10.428 1.00 95.62 98 ASP A N 1
ATOM 804 C CA . ASP A 1 98 ? 10.789 9.026 -9.981 1.00 95.62 98 ASP A CA 1
ATOM 805 C C . ASP A 1 98 ? 9.861 8.243 -9.036 1.00 95.62 98 ASP A C 1
ATOM 807 O O . ASP A 1 98 ? 9.902 7.007 -8.983 1.00 95.62 98 ASP A O 1
ATOM 811 N N . ASP A 1 99 ? 8.972 8.947 -8.345 1.00 96.44 99 ASP A N 1
ATOM 812 C CA . ASP A 1 99 ? 7.904 8.375 -7.537 1.00 96.44 99 ASP A CA 1
ATOM 813 C C . ASP A 1 99 ? 6.623 9.217 -7.587 1.00 96.44 99 ASP A C 1
ATOM 815 O O . ASP A 1 99 ? 6.626 10.440 -7.683 1.00 96.44 99 ASP A O 1
ATOM 819 N N . THR A 1 100 ? 5.474 8.546 -7.559 1.00 96.00 100 THR A N 1
ATOM 820 C CA . THR A 1 100 ? 4.167 9.206 -7.641 1.00 96.00 100 THR A CA 1
ATOM 821 C C . THR A 1 100 ? 3.132 8.508 -6.777 1.00 96.00 100 THR A C 1
ATOM 823 O O . THR A 1 100 ? 3.063 7.282 -6.716 1.00 96.00 100 THR A O 1
ATOM 826 N N . ILE A 1 101 ? 2.271 9.307 -6.147 1.00 95.12 101 ILE A N 1
ATOM 827 C CA . ILE A 1 101 ? 1.076 8.832 -5.453 1.00 95.12 101 ILE A CA 1
ATOM 828 C C . ILE A 1 101 ? -0.167 9.265 -6.226 1.00 95.12 101 ILE A C 1
ATOM 830 O O . ILE A 1 101 ? -0.262 10.399 -6.701 1.00 95.12 101 ILE A O 1
ATOM 834 N N . HIS A 1 102 ? -1.136 8.368 -6.342 1.00 94.88 102 HIS A N 1
ATOM 835 C CA . HIS A 1 102 ? -2.438 8.664 -6.913 1.00 94.88 102 HIS A CA 1
ATOM 836 C C . HIS A 1 102 ? -3.525 8.148 -5.980 1.00 94.88 102 HIS A C 1
ATOM 838 O O . HIS A 1 102 ? -3.548 6.962 -5.668 1.00 94.88 102 HIS A O 1
ATOM 844 N N . PHE A 1 103 ? -4.418 9.031 -5.539 1.00 93.25 103 PHE A N 1
ATOM 845 C CA . PHE A 1 103 ? -5.577 8.647 -4.738 1.00 93.25 103 PHE A CA 1
ATOM 846 C C . PHE A 1 103 ? -6.796 8.438 -5.627 1.00 93.25 103 PHE A C 1
ATOM 848 O O . PHE A 1 103 ? -7.038 9.209 -6.559 1.00 93.25 103 PHE A O 1
ATOM 855 N N . ASP A 1 104 ? -7.578 7.416 -5.302 1.00 90.88 104 ASP A N 1
ATOM 856 C CA . ASP A 1 104 ? -8.812 7.110 -6.006 1.00 90.88 104 ASP A CA 1
ATOM 857 C C . ASP A 1 104 ? -9.868 8.209 -5.807 1.00 90.88 104 ASP A C 1
ATOM 859 O O . ASP A 1 104 ? -9.913 8.936 -4.813 1.00 90.88 104 ASP A O 1
ATOM 863 N N . ARG A 1 105 ? -10.830 8.288 -6.734 1.00 88.81 105 ARG A N 1
ATOM 864 C CA . ARG A 1 105 ? -11.947 9.249 -6.635 1.00 88.81 105 ARG A CA 1
ATOM 865 C C . ARG A 1 105 ? -12.804 9.086 -5.371 1.00 88.81 105 ARG A C 1
ATOM 867 O O . ARG A 1 105 ? -13.575 9.981 -5.040 1.00 88.81 105 ARG A O 1
ATOM 874 N N . PHE A 1 106 ? -12.722 7.931 -4.710 1.00 88.12 106 PHE A N 1
ATOM 875 C CA . PHE A 1 106 ? -13.507 7.597 -3.522 1.00 88.12 106 PHE A CA 1
ATOM 876 C C . PHE A 1 106 ? -12.732 7.756 -2.214 1.00 88.12 106 PHE A C 1
ATOM 878 O O . PHE A 1 106 ? -13.338 7.641 -1.150 1.00 88.12 106 PHE A O 1
ATOM 885 N N . THR A 1 107 ? -11.441 8.090 -2.272 1.00 90.00 107 THR A N 1
ATOM 886 C CA . THR A 1 107 ? -10.552 8.148 -1.107 1.00 90.00 107 THR A CA 1
ATOM 887 C C . THR A 1 107 ? -11.106 8.995 0.024 1.00 90.00 107 THR A C 1
ATOM 889 O O . THR A 1 107 ? -11.091 8.563 1.171 1.00 90.00 107 THR A O 1
ATOM 892 N N . GLU A 1 108 ? -11.662 10.173 -0.269 1.00 88.19 108 GLU A N 1
ATOM 893 C CA . GLU A 1 108 ? -12.245 11.011 0.781 1.00 88.19 108 GLU A CA 1
ATOM 894 C C . GLU A 1 108 ? -13.432 10.330 1.482 1.00 88.19 108 GLU A C 1
ATOM 896 O O . GLU A 1 108 ? -13.574 10.436 2.701 1.00 88.19 108 GLU A O 1
ATOM 901 N N . THR A 1 109 ? -14.276 9.620 0.729 1.00 90.38 109 THR A N 1
ATOM 902 C CA . THR A 1 109 ? -15.441 8.920 1.287 1.00 90.38 109 THR A CA 1
ATOM 903 C C . THR A 1 109 ? -14.995 7.737 2.139 1.00 90.38 109 THR A C 1
ATOM 905 O O . THR A 1 109 ? -15.390 7.662 3.301 1.00 90.38 109 THR A O 1
ATOM 908 N N . THR A 1 110 ? -14.097 6.900 1.614 1.00 92.50 110 THR A N 1
ATOM 909 C CA . THR A 1 110 ? -13.512 5.758 2.330 1.00 92.50 110 THR A CA 1
ATOM 910 C C . THR A 1 110 ? -12.803 6.197 3.612 1.00 92.50 110 THR A C 1
ATOM 912 O O . THR A 1 110 ? -13.052 5.646 4.685 1.00 92.50 110 THR A O 1
ATOM 915 N N . ILE A 1 111 ? -11.982 7.254 3.553 1.00 92.19 111 ILE A N 1
ATOM 916 C CA . ILE A 1 111 ? -11.306 7.784 4.744 1.00 92.19 111 ILE A CA 1
ATOM 917 C C . ILE A 1 111 ? -12.324 8.318 5.751 1.00 92.19 111 ILE A C 1
ATOM 919 O O . ILE A 1 111 ? -12.193 8.055 6.946 1.00 92.19 111 ILE A O 1
ATOM 923 N N . ARG A 1 112 ? -13.350 9.054 5.312 1.00 90.50 112 ARG A N 1
ATOM 924 C CA . ARG A 1 112 ? -14.378 9.595 6.213 1.00 90.50 112 ARG A CA 1
ATOM 925 C C . ARG A 1 112 ? -15.137 8.483 6.935 1.00 90.50 112 ARG A C 1
ATOM 927 O O . ARG A 1 112 ? -15.308 8.566 8.148 1.00 90.50 112 ARG A O 1
ATOM 934 N N . GLU A 1 113 ? -15.581 7.460 6.214 1.00 91.62 113 GLU A N 1
ATOM 935 C CA . GLU A 1 113 ? -16.332 6.338 6.786 1.00 91.62 11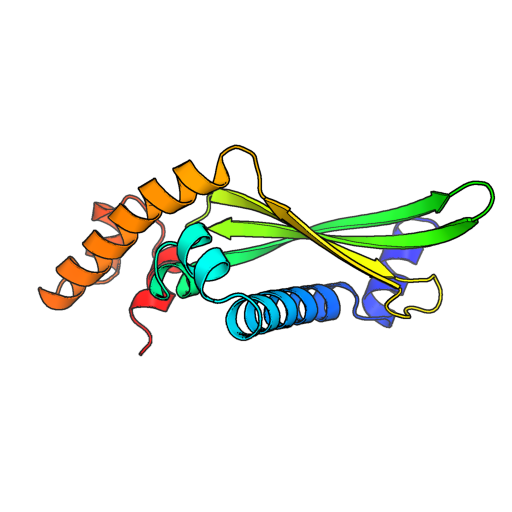3 GLU A CA 1
ATOM 936 C C . GLU A 1 113 ? -15.469 5.508 7.737 1.00 91.62 113 GLU A C 1
ATOM 938 O O . GLU A 1 113 ? -15.880 5.219 8.863 1.00 91.62 113 GLU A O 1
ATOM 943 N N . GLY A 1 114 ? -14.229 5.205 7.351 1.00 92.62 114 GLY A N 1
ATOM 944 C CA . GLY A 1 114 ? -13.312 4.509 8.244 1.00 92.62 114 GLY A CA 1
ATOM 945 C C . GLY A 1 114 ? -12.868 5.352 9.443 1.00 92.62 114 GLY A C 1
ATOM 946 O O . GLY A 1 114 ? -12.659 4.791 10.515 1.00 92.62 114 GLY A O 1
ATOM 947 N N . THR A 1 115 ? -12.834 6.688 9.343 1.00 92.25 115 THR A N 1
ATOM 948 C CA . THR A 1 115 ? -12.539 7.560 10.498 1.00 92.25 115 THR A CA 1
ATOM 949 C C . THR A 1 115 ? -13.579 7.361 11.597 1.00 92.25 115 THR A C 1
ATOM 951 O O . THR A 1 115 ? -13.219 7.247 12.767 1.00 92.25 115 THR A O 1
ATOM 954 N N . VAL A 1 116 ? -14.859 7.225 11.232 1.00 92.19 116 VAL A N 1
ATOM 955 C CA . VAL A 1 116 ? -15.928 6.906 12.191 1.00 92.19 116 VAL A CA 1
ATOM 956 C C . VAL A 1 116 ? -15.664 5.555 12.861 1.00 92.19 116 VAL A C 1
ATOM 958 O O . VAL A 1 116 ? -15.775 5.447 14.083 1.00 92.19 116 VAL A O 1
ATOM 961 N N . LYS A 1 117 ? -15.240 4.534 12.099 1.00 93.62 117 LYS A N 1
ATOM 962 C CA . LYS A 1 117 ? -14.849 3.232 12.669 1.00 93.62 117 LYS A CA 1
ATOM 963 C C . LYS A 1 117 ? -13.679 3.386 13.646 1.00 93.62 117 LYS A C 1
ATOM 965 O O . LYS A 1 117 ? -13.754 2.876 14.759 1.00 93.62 117 LYS A O 1
ATOM 970 N N . VAL A 1 118 ? -12.638 4.141 13.289 1.00 93.62 118 VAL A N 1
ATOM 971 C CA . VAL A 1 118 ? -11.478 4.413 14.160 1.00 93.62 118 VAL A CA 1
ATOM 972 C C . VAL A 1 118 ? -11.894 5.119 15.455 1.00 93.62 118 VAL A C 1
ATOM 974 O O . VAL A 1 118 ? -11.408 4.769 16.532 1.00 93.62 118 VAL A O 1
ATOM 977 N N . GLU A 1 119 ? -12.808 6.088 15.396 1.00 92.38 119 GLU A N 1
ATOM 978 C CA . GLU A 1 119 ? -13.345 6.752 16.589 1.00 92.38 119 GLU A CA 1
ATOM 979 C C . GLU A 1 119 ? -14.114 5.791 17.501 1.00 92.38 119 GLU A C 1
ATOM 981 O O . GLU A 1 119 ? -13.970 5.854 18.725 1.00 92.38 119 GLU A O 1
ATOM 986 N N . ILE A 1 120 ? -14.907 4.888 16.917 1.00 93.25 120 ILE A N 1
ATOM 987 C CA . ILE A 1 120 ? -15.612 3.837 17.656 1.00 93.25 120 ILE A CA 1
ATOM 988 C C . ILE A 1 120 ? -14.605 2.905 18.339 1.00 93.25 120 ILE A C 1
ATOM 990 O O . ILE A 1 120 ? -14.737 2.666 19.540 1.00 93.25 120 ILE A O 1
ATOM 994 N N . VAL A 1 121 ? -13.561 2.459 17.626 1.00 94.00 121 VAL A N 1
ATOM 995 C CA . VAL A 1 121 ? -12.482 1.630 18.197 1.00 94.00 121 VAL A CA 1
ATOM 996 C C . VAL A 1 121 ? -11.842 2.319 19.401 1.00 94.00 121 VAL A C 1
ATOM 998 O O . VAL A 1 121 ? -11.743 1.720 20.471 1.00 94.00 121 VAL A O 1
ATOM 1001 N N . LYS A 1 122 ? -11.462 3.597 19.272 1.00 91.50 122 LYS A N 1
ATOM 1002 C CA . LYS A 1 122 ? -10.853 4.369 20.369 1.00 91.50 122 LYS A CA 1
ATOM 1003 C C . LYS A 1 122 ? -11.766 4.454 21.596 1.00 91.50 122 LYS A C 1
ATOM 1005 O O . LYS A 1 122 ? -11.300 4.276 22.719 1.00 91.50 122 LYS A O 1
ATOM 1010 N N . LYS A 1 123 ? -13.059 4.733 21.397 1.00 93.25 123 LYS A N 1
ATOM 1011 C CA . LYS A 1 123 ? -14.040 4.841 22.492 1.00 93.25 123 LYS A CA 1
ATOM 1012 C C . LYS A 1 123 ? -14.276 3.498 23.178 1.00 93.25 123 LYS A C 1
ATOM 1014 O O . LYS A 1 123 ? -14.336 3.453 24.402 1.00 93.25 123 LYS A O 1
ATOM 1019 N N . ALA A 1 124 ? -14.384 2.415 22.413 1.00 94.12 124 ALA A N 1
ATOM 1020 C CA . ALA A 1 124 ? -14.565 1.078 22.967 1.00 94.12 124 ALA A CA 1
ATOM 1021 C C . ALA A 1 124 ? -13.318 0.610 23.738 1.00 94.12 124 ALA A C 1
ATOM 1023 O O . ALA A 1 124 ? -13.443 0.071 24.836 1.00 94.12 124 ALA A O 1
ATOM 1024 N N . LEU A 1 125 ? -12.114 0.921 23.246 1.00 91.56 125 LEU A N 1
ATOM 1025 C CA . LEU A 1 125 ? -10.866 0.668 23.971 1.00 91.56 125 LEU A CA 1
ATOM 1026 C C . LEU A 1 125 ? -10.840 1.388 25.332 1.00 91.56 125 LEU A C 1
ATOM 1028 O O . LEU A 1 125 ? -10.494 0.787 26.344 1.00 91.56 125 LEU A O 1
ATOM 1032 N N . GLN A 1 126 ? -11.273 2.653 25.389 1.00 92.25 126 GLN A N 1
ATOM 1033 C CA . GLN A 1 126 ? -11.383 3.407 26.649 1.00 92.25 126 GLN A CA 1
ATOM 1034 C C . GLN A 1 126 ? -12.399 2.808 27.632 1.00 92.25 126 GLN A C 1
ATOM 1036 O O . GLN A 1 126 ? -12.287 3.022 28.837 1.00 92.25 126 GLN A O 1
ATOM 1041 N N . GLN A 1 127 ? -13.386 2.067 27.128 1.00 94.56 127 GLN A N 1
ATOM 1042 C CA . GLN A 1 127 ? -14.390 1.370 27.933 1.00 94.56 127 GLN A CA 1
ATOM 1043 C C . GLN A 1 127 ? -13.953 -0.047 28.340 1.00 94.56 127 GLN A C 1
ATOM 1045 O O . GLN A 1 127 ? -14.700 -0.729 29.036 1.00 94.56 127 GLN A O 1
ATOM 1050 N N . GLY A 1 128 ? -12.751 -0.483 27.948 1.00 94.44 128 GLY A N 1
ATOM 1051 C CA . GLY A 1 128 ? -12.176 -1.766 28.352 1.00 94.44 128 GLY A CA 1
ATOM 1052 C C . GLY A 1 128 ? -12.633 -2.969 27.52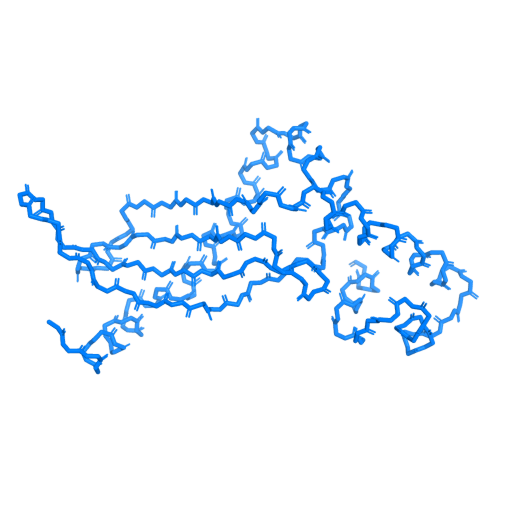4 1.00 94.44 128 GLY A C 1
ATOM 1053 O O . GLY A 1 128 ? -12.463 -4.097 27.982 1.00 94.44 128 GLY A O 1
ATOM 1054 N N . TYR A 1 129 ? -13.197 -2.755 26.331 1.00 96.00 129 TYR A N 1
ATOM 1055 C CA . TYR A 1 129 ? -13.530 -3.851 25.416 1.00 96.00 129 TYR A CA 1
ATOM 1056 C C . TYR A 1 129 ? -12.261 -4.506 24.857 1.00 96.00 129 TYR A C 1
ATOM 1058 O O . TYR A 1 129 ? -11.258 -3.835 24.594 1.00 96.00 129 TYR A O 1
ATOM 1066 N N . SER A 1 130 ? -12.325 -5.817 24.632 1.00 95.62 130 SER A N 1
ATOM 1067 C CA . SER A 1 130 ? -11.265 -6.564 23.952 1.00 95.62 130 SER A CA 1
ATOM 1068 C C . SER A 1 130 ? -11.187 -6.209 22.463 1.00 95.62 130 SER A C 1
ATOM 1070 O O . SER A 1 130 ? -12.160 -5.758 21.852 1.00 95.62 130 SER A O 1
ATOM 1072 N N . ILE A 1 131 ? -10.022 -6.432 21.850 1.00 94.88 131 ILE A N 1
ATOM 1073 C CA . ILE A 1 131 ? -9.828 -6.171 20.419 1.00 94.88 131 ILE A CA 1
ATOM 1074 C C . ILE A 1 131 ? -10.756 -7.038 19.554 1.00 94.88 131 ILE A C 1
ATOM 1076 O O . ILE A 1 131 ? -11.246 -6.566 18.532 1.00 94.88 131 ILE A O 1
ATOM 1080 N N . GLU A 1 132 ? -11.059 -8.265 19.980 1.00 96.44 132 GLU A N 1
ATOM 1081 C CA . GLU A 1 132 ? -11.971 -9.181 19.294 1.00 96.44 132 GLU A CA 1
ATOM 1082 C C . GLU A 1 132 ? -13.426 -8.684 19.322 1.00 96.44 132 GLU A C 1
ATOM 1084 O O . GLU A 1 132 ? -14.123 -8.741 18.306 1.00 96.44 132 GLU A O 1
ATOM 1089 N N . GLU A 1 133 ? -13.890 -8.160 20.461 1.00 96.25 133 GLU A N 1
ATOM 1090 C CA . GLU A 1 133 ? -15.228 -7.565 20.579 1.00 96.25 133 GLU A CA 1
ATOM 1091 C C . GLU A 1 133 ? -15.359 -6.317 19.708 1.00 96.25 133 GLU A C 1
ATOM 1093 O O . GLU A 1 133 ? -16.363 -6.137 19.016 1.00 96.25 133 GLU A O 1
ATOM 1098 N N . ILE A 1 134 ? -14.323 -5.475 19.710 1.00 96.19 134 ILE A N 1
ATOM 1099 C CA . ILE A 1 134 ? -14.290 -4.248 18.919 1.00 96.19 134 ILE A CA 1
ATOM 1100 C C . ILE A 1 134 ? -14.285 -4.572 17.425 1.00 96.19 134 ILE A C 1
ATOM 1102 O O . ILE A 1 134 ? -15.098 -4.011 16.697 1.00 96.19 134 ILE A O 1
ATOM 1106 N N . ALA A 1 135 ? -13.423 -5.493 16.980 1.00 95.44 135 ALA A N 1
ATOM 1107 C CA . ALA A 1 135 ? -13.350 -5.970 15.597 1.00 95.44 135 ALA A CA 1
ATOM 1108 C C . ALA A 1 135 ? -14.727 -6.399 15.073 1.00 95.44 135 ALA A C 1
ATOM 1110 O O . ALA A 1 135 ? -15.160 -5.965 14.005 1.00 95.44 135 ALA A O 1
ATOM 1111 N N . LYS A 1 136 ? -15.466 -7.170 15.881 1.00 95.00 136 LYS A N 1
ATOM 1112 C CA . LYS A 1 136 ? -16.832 -7.590 15.558 1.00 95.00 136 LYS A CA 1
ATOM 1113 C C . LYS A 1 136 ? -17.810 -6.413 15.476 1.00 95.00 136 LYS A C 1
ATOM 1115 O O . LYS A 1 136 ? -18.677 -6.418 14.610 1.00 95.00 136 LYS A O 1
ATOM 1120 N N . LEU A 1 137 ? -17.686 -5.423 16.360 1.00 93.00 137 LEU A N 1
ATOM 1121 C CA . LEU A 1 137 ? -18.572 -4.256 16.412 1.00 93.00 137 LEU A CA 1
ATOM 1122 C C . LEU A 1 137 ? -18.387 -3.309 15.218 1.00 93.00 137 LEU A C 1
ATOM 1124 O O . LEU A 1 137 ? -19.360 -2.709 14.769 1.00 93.00 137 LEU A O 1
ATOM 1128 N N . VAL A 1 138 ? -17.160 -3.166 14.711 1.00 94.00 138 VAL A N 1
ATOM 1129 C CA . VAL A 1 138 ? -16.859 -2.311 13.545 1.00 94.00 138 VAL A CA 1
ATOM 113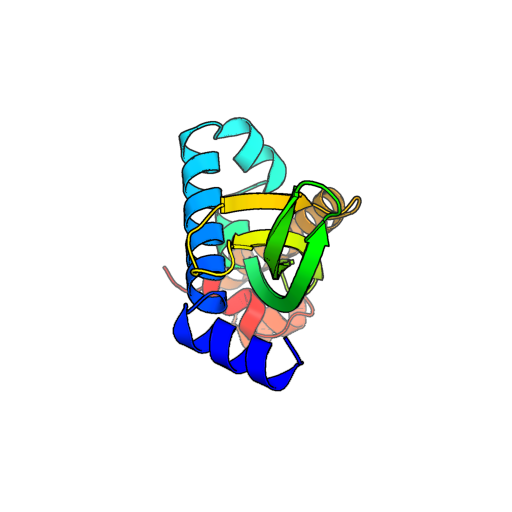0 C C . VAL A 1 138 ? -16.784 -3.077 12.221 1.00 94.00 138 VAL A C 1
ATOM 1132 O O . VAL A 1 138 ? -16.463 -2.472 11.196 1.00 94.00 138 VAL A O 1
ATOM 1135 N N . GLU A 1 139 ? -17.083 -4.379 12.249 1.00 94.25 139 GLU A N 1
ATOM 1136 C CA . GLU A 1 139 ? -17.052 -5.287 11.096 1.00 94.25 139 GLU A CA 1
ATOM 1137 C C . GLU A 1 139 ? -15.706 -5.245 10.352 1.00 94.25 139 GLU A C 1
ATOM 1139 O O . GLU A 1 139 ? -15.643 -5.063 9.138 1.00 94.25 139 GLU A O 1
ATOM 1144 N N . LEU A 1 140 ? -14.608 -5.367 11.101 1.00 94.69 140 LEU A N 1
ATOM 1145 C CA . LEU A 1 140 ? -13.248 -5.404 10.563 1.00 94.69 140 LEU A CA 1
ATOM 1146 C C . LEU A 1 140 ? -12.467 -6.562 11.162 1.00 94.69 140 LEU A C 1
ATOM 1148 O O . LEU A 1 140 ? -12.659 -6.912 12.325 1.00 94.69 140 LEU A O 1
ATOM 1152 N N . ASP A 1 141 ? -11.514 -7.098 10.403 1.00 94.94 141 ASP A N 1
ATOM 1153 C CA . ASP A 1 141 ? -10.578 -8.064 10.962 1.00 94.94 141 ASP A CA 1
ATOM 1154 C C . ASP A 1 141 ? -9.674 -7.405 12.008 1.00 94.94 141 ASP A C 1
ATOM 1156 O O . ASP A 1 141 ? -9.228 -6.260 11.869 1.00 94.94 141 ASP A O 1
ATOM 1160 N N . VAL A 1 142 ? -9.344 -8.179 13.045 1.00 94.69 142 VAL A N 1
ATOM 1161 C CA . VAL A 1 142 ? -8.468 -7.765 14.155 1.00 94.69 142 VAL A CA 1
ATOM 1162 C C . VAL A 1 142 ? -7.162 -7.162 13.645 1.00 94.69 142 VAL A C 1
ATOM 1164 O O . VAL A 1 142 ? -6.636 -6.222 14.240 1.00 94.69 142 VAL A O 1
ATOM 1167 N N . GLU A 1 143 ? -6.627 -7.684 12.541 1.00 94.44 143 GLU A N 1
ATOM 1168 C CA . GLU A 1 143 ? -5.385 -7.180 11.974 1.00 94.44 143 GLU A CA 1
ATOM 1169 C C . GLU A 1 143 ? -5.455 -5.698 11.597 1.00 94.44 143 GLU A C 1
ATOM 1171 O O . GLU A 1 143 ? -4.478 -4.995 11.833 1.00 94.44 143 GLU A O 1
ATOM 1176 N N . TRP A 1 144 ? -6.581 -5.200 11.081 1.00 94.00 144 TRP A N 1
ATOM 1177 C CA . TRP A 1 144 ? -6.704 -3.820 10.604 1.00 94.00 144 TRP A CA 1
ATOM 1178 C C . TRP A 1 144 ? -6.765 -2.810 11.737 1.00 94.00 144 TRP A C 1
ATOM 1180 O O . TRP A 1 144 ? -6.306 -1.683 11.576 1.00 94.00 144 TRP A O 1
ATOM 1190 N N . ILE A 1 145 ? -7.296 -3.215 12.889 1.00 93.44 145 ILE A N 1
ATOM 1191 C CA . ILE A 1 145 ? -7.474 -2.325 14.037 1.00 93.44 145 ILE A CA 1
ATOM 1192 C C . ILE A 1 145 ? -6.374 -2.475 15.087 1.00 93.44 145 ILE A C 1
ATOM 1194 O O . ILE A 1 145 ? -6.188 -1.562 15.885 1.00 93.44 145 ILE A O 1
ATOM 1198 N N . ARG A 1 146 ? -5.606 -3.574 15.074 1.00 93.94 146 ARG A N 1
ATOM 1199 C CA . ARG A 1 146 ? -4.507 -3.832 16.021 1.00 93.94 146 ARG A CA 1
ATOM 1200 C C . ARG A 1 146 ? -3.523 -2.668 16.185 1.00 93.94 146 ARG A C 1
A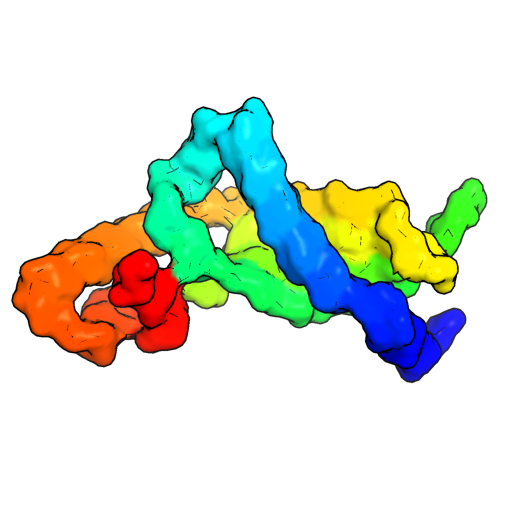TOM 1202 O O . ARG A 1 146 ? -3.246 -2.334 17.335 1.00 93.94 146 ARG A O 1
ATOM 1209 N N . PRO A 1 147 ? -3.076 -1.975 15.119 1.00 92.25 147 PRO A N 1
ATOM 1210 C CA . PRO A 1 147 ? -2.167 -0.838 15.272 1.00 92.25 147 PRO A CA 1
ATOM 1211 C C . PRO A 1 147 ? -2.724 0.309 16.131 1.00 92.25 147 PRO A C 1
ATOM 1213 O O . PRO A 1 147 ? -1.967 1.124 16.649 1.00 92.25 147 PRO A O 1
ATOM 1216 N N . LEU A 1 148 ? -4.048 0.404 16.308 1.00 90.75 148 LEU A N 1
ATOM 1217 C CA . LEU A 1 148 ? -4.673 1.424 17.159 1.00 90.75 148 LEU A CA 1
ATOM 1218 C C . LEU A 1 148 ? -4.502 1.147 18.662 1.00 90.75 148 LEU A C 1
ATOM 1220 O O . LEU A 1 148 ? -4.729 2.054 19.461 1.00 90.75 148 LEU A O 1
ATOM 1224 N N . PHE A 1 149 ? -4.104 -0.071 19.036 1.00 88.69 149 PHE A N 1
ATOM 1225 C CA . PHE A 1 149 ? -3.871 -0.507 20.418 1.00 88.69 149 PHE A CA 1
ATOM 1226 C C . PHE A 1 149 ? -2.395 -0.401 20.816 1.00 88.69 149 PHE A C 1
ATOM 1228 O O . PHE A 1 149 ? -2.058 -0.485 21.994 1.00 88.69 149 PHE A O 1
ATOM 1235 N N . GLU A 1 150 ? -1.513 -0.218 19.837 1.00 82.12 150 GLU A N 1
ATOM 1236 C CA . GLU A 1 150 ? -0.080 -0.060 20.041 1.00 82.12 150 GLU A CA 1
ATOM 1237 C C . GLU A 1 150 ? 0.201 1.426 20.326 1.00 82.12 150 GLU A C 1
ATOM 1239 O O . GLU A 1 150 ? -0.119 2.294 19.502 1.00 82.12 150 GLU A O 1
ATOM 1244 N N . CYS A 1 151 ? 0.711 1.721 21.531 1.00 57.28 151 CYS A N 1
ATOM 1245 C CA . CYS A 1 151 ? 1.021 3.075 22.009 1.00 57.28 151 CYS A CA 1
ATOM 1246 C C . CYS A 1 151 ? 2.054 3.768 21.113 1.00 57.28 151 CYS A C 1
ATOM 1248 O O . CYS A 1 151 ? 3.210 3.296 21.092 1.00 57.28 151 CYS A O 1
#

Sequence (151 aa):
MNTNELLEWSKTHQVVERTKEGFTVYLENWFKGNRRDYLNTFKEKSNLKVIRTKLDSIQLTHINGYADFVYCNLDILYLGESIGTYRCVFALDGTDADDTIHFDRFTETTIREGTVKVEIVKKALQQGYSIEEIAKLVELDVEWIRPLFEC

pLDDT: mean 92.85, std 5.98, range [57.28, 98.5]

Secondary structure (DSSP, 8-state):
--HHHHHHHHHHTTHHHHHHHHHHHHHHHHHHH-HHHHHHHHSSGGGGGGEEEEEEEEEEEE-TTS-EEEEEEEEEEETTEEEEEEEEEEETTS-EEEEEEEE-TTHHHHHHHHHHHHHHHHHHHHTT--HHHHHHHTT--HHHHGGGT--

Radius of gyration: 18.17 Å; chains: 1; bounding box: 39×36×56 Å